Protein AF-A0A9C8JF82-F1 (afdb_monomer_lite)

pLDDT: mean 86.76, std 8.57, range [55.28, 97.81]

Radius of gyration: 25.17 Å; chains: 1; bounding box: 52×32×70 Å

Secondary structure (DSSP, 8-state):
-EEEEEETTEEEEEE---------HHHHTTPPPP-EE--SS-SS-HHHHHHHHHHHHHHT--HHHHHHHHS-HHHHTT---S-----EE---S----S---HHHHHHHHHHHH-TT-EEHHHHHHHH-S-HHHHHTT-

Sequence (138 aa):
MRVKVPFGNRELIGIIVNIQQTHEENKTSKLKTIIEAIDQQPIFEADLLSLTQWLSDYYHHPIGDCFQTVLPKKIRLGGSAELETETYWQLSGDKNEFKLGKKQQQLFTLLKDHPEGISQKVIYQHIGQCRTSLLGLE

Structure (mmCIF, N/CA/C/O backbone):
data_AF-A0A9C8JF82-F1
#
_entry.id   AF-A0A9C8JF82-F1
#
loop_
_atom_site.group_PDB
_atom_site.id
_atom_site.type_symbol
_atom_site.label_atom_id
_atom_site.label_alt_id
_atom_site.label_comp_id
_atom_site.label_asym_id
_atom_site.label_entity_id
_atom_site.label_seq_id
_atom_site.pdbx_PDB_ins_code
_atom_site.Cartn_x
_atom_site.Cartn_y
_atom_site.Cartn_z
_atom_site.occupancy
_atom_site.B_iso_or_equiv
_atom_site.auth_seq_id
_atom_site.auth_comp_id
_atom_site.auth_asym_id
_atom_site.auth_atom_id
_atom_site.pd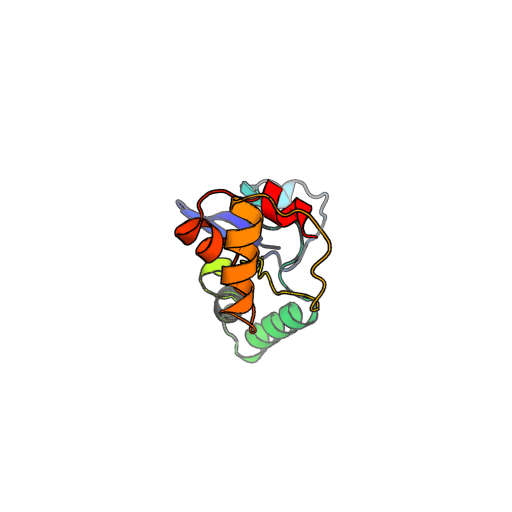bx_PDB_model_num
ATOM 1 N N . MET A 1 1 ? -6.850 5.998 1.765 1.00 89.38 1 MET A N 1
ATOM 2 C CA . MET A 1 1 ? -5.449 6.390 2.053 1.00 89.38 1 MET A CA 1
ATOM 3 C C . MET A 1 1 ? -4.882 5.443 3.098 1.00 89.38 1 MET A C 1
ATOM 5 O O . MET A 1 1 ? -5.571 5.183 4.085 1.00 89.38 1 MET A O 1
ATOM 9 N N . ARG A 1 2 ? -3.684 4.894 2.871 1.00 93.50 2 ARG A N 1
ATOM 10 C CA . ARG A 1 2 ? -2.967 4.060 3.843 1.00 93.50 2 ARG A CA 1
ATOM 11 C C . ARG A 1 2 ? -2.133 4.926 4.783 1.00 93.50 2 ARG A C 1
ATOM 13 O O . ARG A 1 2 ? -1.556 5.931 4.372 1.00 93.50 2 ARG A O 1
ATOM 20 N N . VAL A 1 3 ? -2.046 4.507 6.037 1.00 95.19 3 VAL A N 1
ATOM 21 C CA . VAL A 1 3 ? -1.282 5.194 7.081 1.00 95.19 3 VAL A CA 1
ATOM 22 C C . VAL A 1 3 ? -0.506 4.204 7.929 1.00 95.19 3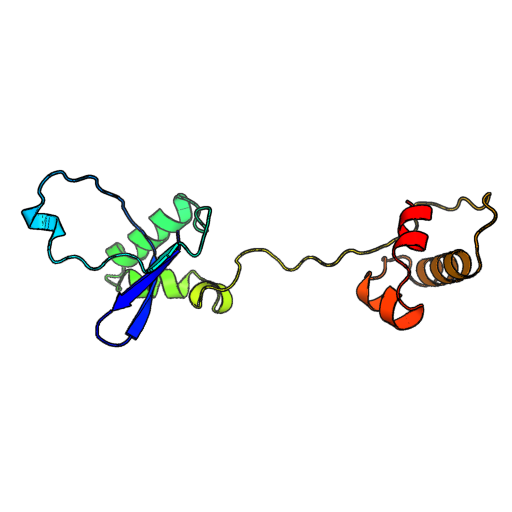 VAL A C 1
ATOM 24 O O . VAL A 1 3 ? -0.967 3.090 8.164 1.00 95.19 3 VAL A O 1
ATOM 27 N N . LYS A 1 4 ? 0.657 4.613 8.425 1.00 96.56 4 LYS A N 1
ATOM 28 C CA . LYS A 1 4 ? 1.411 3.872 9.433 1.00 96.56 4 LYS A CA 1
ATOM 29 C C . LYS A 1 4 ? 0.998 4.352 10.819 1.00 96.56 4 LYS A C 1
ATOM 31 O O . LYS A 1 4 ? 0.995 5.555 11.084 1.00 96.56 4 LYS A O 1
ATOM 36 N N . VAL A 1 5 ? 0.636 3.425 11.699 1.00 96.69 5 VAL A N 1
ATOM 37 C CA . VAL A 1 5 ? 0.127 3.733 13.042 1.00 96.69 5 VAL A CA 1
ATOM 38 C C . VAL A 1 5 ? 0.743 2.825 14.109 1.00 96.69 5 VAL A C 1
ATOM 40 O O . VAL A 1 5 ? 1.043 1.659 13.830 1.00 96.69 5 VAL A O 1
ATOM 43 N N . PRO A 1 6 ? 0.897 3.317 15.349 1.00 97.19 6 PRO A N 1
ATOM 44 C CA . PRO A 1 6 ? 1.338 2.500 16.471 1.00 97.19 6 PRO A CA 1
ATOM 45 C C . PRO A 1 6 ? 0.178 1.640 16.994 1.00 97.19 6 PRO A C 1
ATOM 47 O O . PRO A 1 6 ? -0.869 2.155 17.387 1.00 97.19 6 PRO A O 1
ATOM 50 N N . PHE A 1 7 ? 0.376 0.327 17.082 1.00 95.25 7 PHE A N 1
ATOM 51 C CA . PHE A 1 7 ? -0.631 -0.622 17.557 1.00 95.25 7 PHE A CA 1
ATOM 52 C C . PHE A 1 7 ? -0.027 -1.608 18.565 1.00 95.25 7 PHE A C 1
ATOM 54 O O . PHE A 1 7 ? 0.674 -2.552 18.203 1.00 95.25 7 PHE A O 1
ATOM 61 N N . GLY A 1 8 ? -0.283 -1.391 19.858 1.00 93.50 8 GLY A N 1
ATOM 62 C CA . GLY A 1 8 ? 0.454 -2.086 20.920 1.00 93.50 8 GLY A CA 1
ATOM 63 C C . GLY A 1 8 ? 1.953 -1.770 20.841 1.00 93.50 8 GLY A C 1
ATOM 64 O O . GLY A 1 8 ? 2.314 -0.593 20.811 1.00 93.50 8 GLY A O 1
ATOM 65 N N . ASN A 1 9 ? 2.785 -2.815 20.766 1.00 95.12 9 ASN A N 1
ATOM 66 C CA . ASN A 1 9 ? 4.252 -2.730 20.660 1.00 95.12 9 ASN A CA 1
ATOM 67 C C . ASN A 1 9 ? 4.770 -2.821 19.211 1.00 95.12 9 ASN A C 1
ATOM 69 O O . ASN A 1 9 ? 5.964 -3.013 18.998 1.00 95.12 9 ASN A O 1
ATOM 73 N N . ARG A 1 10 ? 3.884 -2.753 18.212 1.00 96.25 10 ARG A N 1
ATOM 74 C CA . ARG A 1 10 ? 4.234 -2.860 16.790 1.00 96.25 10 ARG A CA 1
ATOM 75 C C . ARG A 1 10 ? 3.694 -1.676 16.001 1.00 96.25 10 ARG A C 1
ATOM 77 O O . ARG A 1 10 ? 2.732 -1.031 16.414 1.00 96.25 10 ARG A O 1
ATOM 84 N N . GLU A 1 11 ? 4.278 -1.444 14.838 1.00 96.00 11 GLU A N 1
ATOM 85 C CA . GLU A 1 11 ? 3.749 -0.532 13.828 1.00 96.00 11 GLU A CA 1
ATOM 86 C C . GLU A 1 11 ? 2.994 -1.336 12.775 1.00 96.00 11 GLU A C 1
ATOM 88 O O . GLU A 1 11 ? 3.441 -2.405 12.355 1.00 96.00 11 GLU A O 1
ATOM 93 N N . LEU A 1 12 ? 1.831 -0.836 12.369 1.00 94.50 12 LEU A N 1
ATOM 94 C CA . LEU A 1 12 ? 0.993 -1.467 11.358 1.00 94.50 12 LEU A CA 1
ATOM 95 C C . LEU A 1 12 ? 0.575 -0.460 10.299 1.00 94.50 12 LEU A C 1
ATOM 97 O O . LEU A 1 12 ? 0.554 0.749 10.528 1.00 94.50 12 LEU A O 1
ATOM 101 N N . ILE A 1 13 ? 0.183 -0.999 9.151 1.00 94.25 13 ILE A N 1
ATOM 102 C CA . ILE A 1 13 ? -0.450 -0.238 8.085 1.00 94.25 13 ILE A CA 1
ATOM 103 C C . ILE A 1 13 ? -1.958 -0.324 8.280 1.00 94.25 13 ILE A C 1
ATOM 105 O O . ILE A 1 13 ? -2.539 -1.408 8.245 1.00 94.25 13 ILE A O 1
ATOM 109 N N . GLY A 1 14 ? -2.573 0.829 8.511 1.00 93.25 14 GLY A N 1
ATOM 110 C CA . GLY A 1 14 ? -4.013 1.017 8.569 1.00 93.25 14 GLY A CA 1
ATOM 111 C C . GLY A 1 14 ? -4.547 1.662 7.295 1.00 93.25 14 GLY A C 1
ATOM 112 O O . GLY A 1 14 ? -3.807 2.274 6.523 1.00 93.25 14 GLY A O 1
ATOM 113 N N . ILE A 1 15 ? -5.855 1.546 7.092 1.00 92.69 15 ILE A N 1
ATOM 114 C CA . ILE A 1 15 ? -6.585 2.213 6.012 1.00 92.69 15 ILE A CA 1
ATOM 115 C C . ILE A 1 15 ? -7.587 3.161 6.655 1.00 92.69 15 ILE A C 1
ATOM 117 O O . ILE A 1 15 ? -8.355 2.765 7.530 1.00 92.69 15 ILE A O 1
ATOM 121 N N . ILE A 1 16 ? -7.571 4.418 6.222 1.00 92.56 16 ILE A N 1
ATOM 122 C CA . ILE A 1 16 ? -8.566 5.400 6.649 1.00 92.56 16 ILE A CA 1
ATOM 123 C C . ILE A 1 16 ? -9.867 5.125 5.896 1.00 92.56 16 ILE A C 1
ATOM 125 O O . ILE A 1 16 ? -9.896 5.217 4.669 1.00 92.56 16 ILE A O 1
ATOM 129 N N . VAL A 1 17 ? -10.923 4.804 6.647 1.00 91.06 17 VAL A N 1
ATOM 130 C CA . VAL A 1 17 ? -12.276 4.539 6.124 1.00 91.06 17 VAL A CA 1
ATOM 131 C C . VAL A 1 17 ? -13.215 5.735 6.262 1.00 91.06 17 VAL A C 1
ATOM 133 O O . VAL A 1 17 ? -14.145 5.873 5.478 1.00 91.06 17 VAL A O 1
ATOM 136 N N . ASN A 1 18 ? -12.983 6.590 7.259 1.00 90.00 18 ASN A N 1
ATOM 137 C CA . ASN A 1 18 ? -13.761 7.794 7.517 1.00 90.00 18 ASN A CA 1
ATOM 138 C C . ASN A 1 18 ? -12.895 8.801 8.290 1.00 90.00 18 ASN A C 1
ATOM 140 O O . ASN A 1 18 ? -12.008 8.403 9.050 1.00 90.00 18 ASN A O 1
ATOM 144 N N . ILE A 1 19 ? -13.152 10.093 8.097 1.00 90.81 19 ILE A N 1
ATOM 145 C CA . ILE A 1 19 ? -12.499 11.193 8.805 1.00 90.81 19 ILE A CA 1
ATOM 146 C C . ILE A 1 19 ? -13.595 12.063 9.405 1.00 90.81 19 ILE A C 1
ATOM 148 O O . ILE A 1 19 ? -14.460 12.564 8.693 1.00 90.81 19 ILE A O 1
ATOM 152 N N . GLN A 1 20 ? -13.533 12.271 10.716 1.00 91.25 20 GLN A N 1
ATOM 153 C CA . GLN A 1 20 ? -14.463 13.134 11.430 1.00 91.25 20 GLN A CA 1
ATOM 154 C C . GLN A 1 20 ? -13.687 14.181 12.221 1.00 91.25 20 GLN A C 1
ATOM 156 O O . GLN A 1 20 ? -12.790 13.850 12.998 1.00 91.25 20 GLN A O 1
ATOM 161 N N . GLN A 1 21 ? -14.053 15.448 12.041 1.00 89.56 21 GLN A N 1
ATOM 162 C CA . GLN A 1 21 ? -13.516 16.542 12.840 1.00 89.56 21 GLN A CA 1
ATOM 163 C C . GLN A 1 21 ? -14.282 16.639 14.165 1.00 89.56 21 GLN A C 1
ATOM 165 O O . GLN A 1 21 ? -15.509 16.550 14.195 1.00 89.56 21 GLN A O 1
ATOM 170 N N . THR A 1 22 ? -13.556 16.807 15.269 1.00 86.56 22 THR A N 1
ATOM 171 C CA . THR A 1 22 ? -14.134 17.009 16.602 1.00 86.56 22 THR A CA 1
ATOM 172 C C . THR A 1 22 ? -13.341 18.063 17.363 1.00 86.56 22 THR A C 1
ATOM 174 O O . THR A 1 22 ? -12.120 18.135 17.235 1.00 86.56 22 THR A O 1
ATOM 177 N N . HIS A 1 23 ? -14.044 18.872 18.154 1.00 82.50 23 HIS A N 1
ATOM 178 C CA . HIS A 1 23 ? -13.458 19.899 19.021 1.00 82.50 23 HIS A CA 1
ATOM 179 C C . HIS A 1 23 ? -13.410 19.471 20.494 1.00 82.50 23 HIS A C 1
ATOM 181 O O . HIS A 1 23 ? -12.938 20.212 21.349 1.00 82.50 23 HIS A O 1
ATOM 187 N N . GLU A 1 24 ? -13.895 18.271 20.809 1.00 84.19 24 GLU A N 1
ATOM 188 C CA . GLU A 1 24 ? -13.895 17.753 22.173 1.00 84.19 24 GLU A CA 1
ATOM 189 C C . GLU A 1 24 ? -12.539 17.113 22.511 1.00 84.19 24 GLU A C 1
ATOM 191 O O . GLU A 1 24 ? -12.320 15.930 22.248 1.00 84.19 24 GLU A O 1
ATOM 196 N N . GLU A 1 25 ? -11.638 17.875 23.137 1.00 74.38 25 GLU A N 1
ATOM 197 C CA . GLU A 1 25 ? -10.288 17.420 23.533 1.00 74.38 25 GLU A CA 1
ATOM 198 C C . GLU A 1 25 ? -10.302 16.150 24.402 1.00 74.38 25 GLU A C 1
ATOM 200 O O . GLU A 1 25 ? -9.437 15.276 24.289 1.00 74.38 25 GLU A O 1
ATOM 205 N N . ASN A 1 26 ? -11.341 15.982 25.225 1.00 79.00 26 ASN A N 1
ATOM 206 C CA . ASN A 1 26 ? -11.514 14.790 26.057 1.00 79.00 26 ASN A CA 1
ATOM 207 C C . ASN A 1 26 ? -11.656 13.501 25.230 1.00 79.00 26 ASN A C 1
ATOM 209 O O . ASN A 1 26 ? -11.268 12.433 25.706 1.00 79.00 26 ASN A O 1
ATOM 213 N N . LYS A 1 27 ? -12.174 13.584 23.995 1.00 78.12 27 LYS A N 1
ATOM 214 C CA . LYS A 1 27 ? -12.327 12.434 23.089 1.00 78.12 27 LYS A CA 1
ATOM 215 C C . LYS A 1 27 ? -11.025 12.077 22.365 1.00 78.12 27 LYS A C 1
ATOM 217 O O . LYS A 1 27 ? -10.866 10.927 21.964 1.00 78.12 27 LYS A O 1
ATOM 222 N N . THR A 1 28 ? -10.094 13.020 22.210 1.00 85.25 28 THR A N 1
ATOM 223 C CA . THR A 1 28 ? -8.858 12.819 21.431 1.00 85.25 28 THR A CA 1
ATOM 224 C C . THR A 1 28 ? -7.614 12.597 22.287 1.00 85.25 28 THR A C 1
ATOM 226 O O . THR A 1 28 ? -6.659 12.002 21.799 1.00 85.25 28 THR A O 1
ATOM 229 N N . SER A 1 29 ? -7.626 12.984 23.566 1.00 86.19 29 SER A N 1
ATOM 230 C CA . SER A 1 29 ? -6.447 12.948 24.454 1.00 86.19 29 SER A CA 1
ATOM 231 C C . SER A 1 29 ? -5.762 11.580 24.602 1.00 86.19 29 SER A C 1
ATOM 233 O O . SER A 1 29 ? -4.557 11.515 24.833 1.00 86.19 29 SER A O 1
ATOM 235 N N . LYS A 1 30 ? -6.506 10.475 24.462 1.00 89.38 30 LYS A N 1
ATOM 236 C CA . LYS A 1 30 ? -5.974 9.099 24.547 1.00 89.38 30 LYS A CA 1
ATOM 237 C C . LYS A 1 30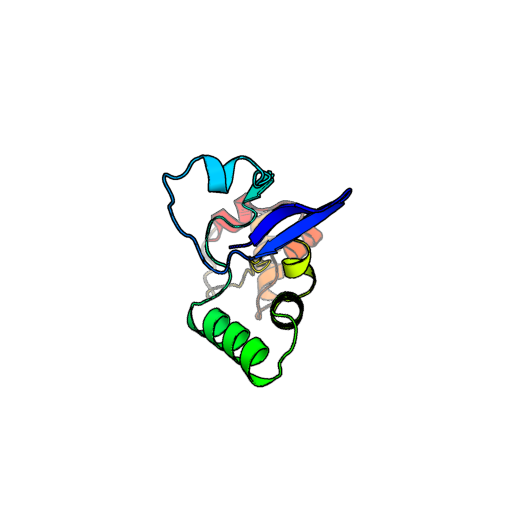 ? -5.588 8.502 23.191 1.00 89.38 30 LYS A C 1
ATOM 239 O O . LYS A 1 30 ? -5.066 7.386 23.150 1.00 89.38 30 LYS A O 1
ATOM 244 N N . LEU A 1 31 ? -5.887 9.188 22.088 1.00 91.38 31 LEU A N 1
ATOM 245 C CA . LEU A 1 31 ? -5.595 8.689 20.751 1.00 91.38 31 LEU A CA 1
ATOM 246 C C . LEU A 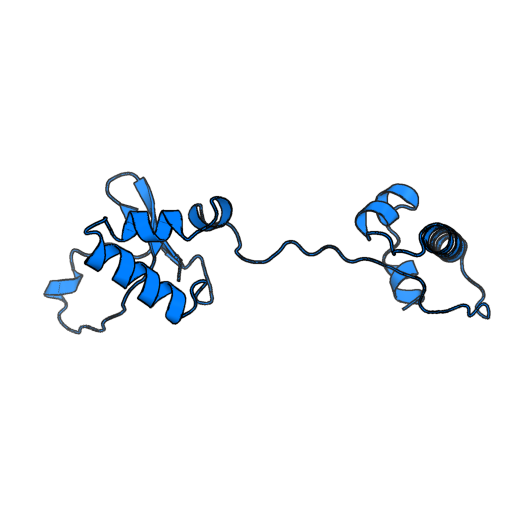1 31 ? -4.107 8.844 20.458 1.00 91.38 31 LEU A C 1
ATOM 248 O O . LEU A 1 31 ? -3.504 9.887 20.702 1.00 91.38 31 LEU A O 1
ATOM 252 N N . LYS A 1 32 ? -3.514 7.789 19.905 1.00 93.50 32 LYS A N 1
ATOM 253 C CA . LYS A 1 32 ? -2.155 7.862 19.375 1.00 93.50 32 LYS A CA 1
ATOM 254 C C . LYS A 1 32 ? -2.169 8.582 18.028 1.00 93.50 32 LYS A C 1
ATOM 256 O O . LYS A 1 32 ? -3.125 8.460 17.264 1.00 93.50 32 LYS A O 1
ATOM 261 N N . THR A 1 33 ? -1.092 9.299 17.734 1.00 94.56 33 THR A N 1
ATOM 262 C CA . THR A 1 33 ? -0.908 9.983 16.453 1.00 94.56 33 THR A CA 1
ATOM 263 C C . THR A 1 33 ? -0.604 8.996 15.325 1.00 94.56 33 THR A C 1
ATOM 265 O O . THR A 1 33 ? -0.058 7.910 15.539 1.00 94.56 33 THR A O 1
ATOM 268 N N . ILE A 1 34 ? -0.962 9.389 14.102 1.00 96.31 34 ILE A N 1
ATOM 269 C CA . ILE A 1 34 ? -0.511 8.716 12.882 1.00 96.31 34 ILE A CA 1
ATOM 270 C C . ILE A 1 34 ? 0.984 9.007 12.709 1.00 96.31 34 ILE A C 1
ATOM 272 O O . ILE A 1 34 ? 1.402 10.154 12.847 1.00 96.31 34 ILE A O 1
ATOM 276 N N . ILE A 1 35 ? 1.779 7.974 12.419 1.00 97.19 35 ILE A N 1
ATOM 277 C CA . ILE A 1 35 ? 3.233 8.093 12.224 1.00 97.19 35 ILE A CA 1
ATOM 278 C C . ILE A 1 35 ? 3.525 8.668 10.839 1.00 97.19 35 ILE A C 1
ATOM 280 O O . ILE A 1 35 ? 4.361 9.553 10.694 1.00 97.19 35 ILE A O 1
ATOM 284 N N . GLU A 1 36 ? 2.838 8.154 9.819 1.00 96.00 36 GLU A N 1
ATOM 285 C CA . GLU A 1 36 ? 3.114 8.481 8.421 1.00 96.00 36 GLU A CA 1
ATOM 286 C C . GLU A 1 36 ? 1.861 8.286 7.561 1.00 96.00 36 GLU A C 1
ATOM 288 O O . GLU A 1 36 ? 1.160 7.278 7.695 1.00 96.00 36 GLU A O 1
ATOM 293 N N . ALA A 1 37 ? 1.597 9.222 6.647 1.00 94.75 37 ALA A N 1
ATOM 294 C CA . ALA A 1 37 ? 0.691 8.998 5.526 1.00 94.75 37 ALA A CA 1
ATOM 295 C C . ALA A 1 37 ? 1.484 8.372 4.373 1.00 94.75 37 ALA A C 1
ATOM 297 O O . ALA A 1 37 ? 2.390 9.003 3.837 1.00 94.75 37 ALA A O 1
ATOM 298 N N . ILE A 1 38 ? 1.167 7.121 4.031 1.00 93.94 38 ILE A N 1
ATOM 299 C CA . ILE A 1 38 ? 1.914 6.347 3.025 1.00 93.94 38 ILE A CA 1
ATOM 300 C C . ILE A 1 38 ? 1.536 6.802 1.616 1.00 93.94 38 ILE A C 1
ATOM 302 O O . ILE A 1 38 ? 2.382 6.857 0.728 1.00 93.94 38 ILE A O 1
ATOM 306 N N . ASP A 1 39 ? 0.259 7.128 1.413 1.00 91.00 39 ASP A N 1
ATOM 307 C CA . ASP A 1 39 ? -0.238 7.601 0.127 1.00 91.00 39 ASP A CA 1
ATOM 308 C C . ASP A 1 39 ? -0.504 9.102 0.161 1.00 91.00 39 ASP A C 1
ATOM 310 O O . ASP A 1 39 ? -1.111 9.603 1.106 1.00 91.00 39 ASP A O 1
ATOM 314 N N . GLN A 1 40 ? -0.136 9.795 -0.918 1.00 87.44 40 GLN A N 1
ATOM 315 C CA . GLN A 1 40 ? -0.531 11.191 -1.152 1.00 87.44 40 GLN A CA 1
ATOM 316 C C . GLN A 1 40 ? -1.964 11.307 -1.688 1.00 87.44 40 GLN A C 1
ATOM 318 O O . GLN A 1 40 ? -2.609 12.343 -1.545 1.00 87.44 40 GLN A O 1
ATOM 323 N N . GLN A 1 41 ? -2.473 10.240 -2.308 1.00 87.12 41 GLN A N 1
ATOM 324 C CA . GLN A 1 41 ? -3.823 10.162 -2.856 1.00 87.12 41 GLN A CA 1
ATOM 325 C C . GLN A 1 41 ? -4.492 8.841 -2.454 1.00 87.12 41 GLN A C 1
ATOM 327 O O . GLN A 1 41 ? -3.808 7.858 -2.165 1.00 87.12 41 GLN A O 1
ATOM 332 N N . PRO A 1 42 ? -5.831 8.770 -2.399 1.00 86.19 42 PRO A N 1
ATOM 333 C CA . PRO A 1 42 ? -6.517 7.513 -2.133 1.00 86.19 42 PRO A CA 1
ATOM 334 C C . PRO A 1 42 ? -6.170 6.443 -3.180 1.00 86.19 42 PRO A C 1
ATOM 336 O O . PRO A 1 42 ? -6.455 6.610 -4.356 1.00 86.19 42 PRO A O 1
ATOM 339 N N . ILE A 1 43 ? -5.610 5.315 -2.733 1.00 86.56 43 ILE A N 1
ATOM 340 C CA . ILE A 1 43 ? -5.401 4.126 -3.584 1.00 86.56 43 ILE A CA 1
ATOM 341 C C . ILE A 1 43 ? -6.689 3.334 -3.857 1.00 86.56 43 ILE A C 1
ATOM 343 O O . ILE A 1 43 ? -6.687 2.408 -4.658 1.00 86.56 43 ILE A O 1
ATOM 347 N N . PHE A 1 44 ? -7.764 3.652 -3.133 1.00 85.56 44 PHE A N 1
ATOM 348 C CA . PHE A 1 44 ? -9.074 3.047 -3.315 1.00 85.56 44 PHE A CA 1
ATOM 349 C C . PHE A 1 44 ? -9.971 4.048 -4.021 1.00 85.56 44 PHE A C 1
ATOM 351 O O . PHE A 1 44 ? -10.150 5.165 -3.530 1.00 85.56 44 PHE A O 1
ATOM 358 N N . GLU A 1 45 ? -10.570 3.611 -5.119 1.00 88.19 45 GLU A N 1
ATOM 359 C CA . GLU A 1 45 ? -11.743 4.272 -5.673 1.00 88.19 45 GLU A CA 1
ATOM 360 C C . GLU A 1 45 ? -12.915 4.164 -4.687 1.00 88.19 45 GLU A C 1
ATOM 362 O O . GLU A 1 45 ? -12.984 3.232 -3.876 1.00 88.19 45 GLU A O 1
ATOM 367 N N . ALA A 1 46 ? -13.837 5.128 -4.747 1.00 89.19 46 ALA A N 1
ATOM 368 C CA . ALA A 1 46 ? -14.973 5.194 -3.829 1.00 89.19 46 ALA A CA 1
ATOM 369 C C . ALA A 1 46 ? -15.824 3.913 -3.882 1.00 89.19 46 ALA A C 1
ATOM 371 O O . ALA A 1 46 ? -16.136 3.345 -2.836 1.00 89.19 46 ALA A O 1
ATOM 372 N N . ASP A 1 47 ? -16.097 3.407 -5.086 1.00 92.75 47 ASP A N 1
ATOM 373 C CA . ASP A 1 47 ? -16.911 2.208 -5.297 1.00 92.75 47 ASP A CA 1
ATOM 374 C C . ASP A 1 47 ? -16.272 0.961 -4.678 1.00 92.75 47 ASP A C 1
ATOM 376 O O . ASP A 1 47 ? -16.953 0.152 -4.047 1.00 92.75 47 ASP A O 1
ATOM 380 N N . LEU A 1 48 ? -14.946 0.824 -4.786 1.00 91.25 48 LEU A N 1
ATOM 381 C CA . LEU A 1 48 ? -14.218 -0.297 -4.194 1.00 91.25 48 LEU A CA 1
ATOM 382 C C . LEU A 1 48 ? -14.233 -0.230 -2.662 1.00 91.25 48 LEU A C 1
ATOM 384 O O . LEU A 1 48 ? -14.343 -1.261 -1.994 1.00 91.25 48 LEU A O 1
ATOM 388 N N . LEU A 1 49 ? -14.149 0.975 -2.094 1.00 91.94 49 LEU A N 1
ATOM 389 C CA . LEU A 1 49 ? -14.252 1.183 -0.652 1.00 91.94 49 LEU A CA 1
ATOM 390 C C . LEU A 1 49 ? -15.656 0.826 -0.142 1.00 91.94 49 LEU A C 1
ATOM 392 O O . LEU A 1 49 ? -15.770 0.084 0.835 1.00 91.94 49 LEU A O 1
ATOM 396 N N . SER A 1 50 ? -16.707 1.267 -0.840 1.00 93.44 50 SER A N 1
ATOM 397 C CA . SER A 1 50 ? -18.098 0.917 -0.529 1.00 93.44 50 SER A CA 1
ATOM 398 C C . SER A 1 50 ? -18.371 -0.579 -0.679 1.00 93.44 50 SER A C 1
ATOM 400 O O . SER A 1 50 ? -18.990 -1.175 0.200 1.00 93.44 50 SER A O 1
ATOM 402 N N . LEU A 1 51 ? -17.855 -1.219 -1.733 1.00 94.00 51 LEU A N 1
ATOM 403 C CA . LEU A 1 51 ? -17.961 -2.666 -1.918 1.00 94.00 51 LEU A CA 1
ATOM 404 C C . LEU A 1 51 ? -17.269 -3.427 -0.782 1.00 94.00 51 LEU A C 1
ATOM 406 O O . LEU A 1 51 ? -17.805 -4.409 -0.278 1.00 94.00 51 LEU A O 1
ATOM 410 N N . THR A 1 52 ? -16.093 -2.967 -0.350 1.00 94.19 52 THR A N 1
ATOM 411 C CA . THR A 1 52 ? -15.347 -3.614 0.739 1.00 94.19 52 THR A CA 1
ATOM 412 C C . THR A 1 52 ? -16.076 -3.490 2.078 1.00 94.19 52 THR A C 1
ATOM 414 O O . THR A 1 52 ? -16.101 -4.447 2.851 1.00 94.19 52 THR A O 1
ATOM 417 N N . GLN A 1 53 ? -16.702 -2.340 2.342 1.00 94.19 53 GLN A N 1
ATOM 418 C CA . GLN A 1 53 ? -17.566 -2.152 3.511 1.00 94.19 53 GLN A CA 1
ATOM 419 C C . GLN A 1 53 ? -18.788 -3.067 3.446 1.00 94.19 53 GLN A C 1
ATOM 421 O O . GLN A 1 53 ? -19.028 -3.821 4.383 1.00 94.19 53 GLN A O 1
ATOM 426 N N . TRP A 1 54 ? -19.475 -3.103 2.302 1.00 95.62 54 TRP A N 1
ATOM 427 C CA . TRP A 1 54 ? -20.609 -3.997 2.093 1.00 95.62 54 TRP A CA 1
ATOM 428 C C . TRP A 1 54 ? -20.237 -5.474 2.289 1.00 95.62 54 TRP A C 1
ATOM 430 O O . TRP A 1 54 ? -20.984 -6.205 2.931 1.00 95.62 54 TRP A O 1
ATOM 440 N N . LEU A 1 55 ? -19.074 -5.919 1.796 1.00 95.56 55 LEU A N 1
ATOM 441 C CA . LEU A 1 55 ? -18.581 -7.285 2.011 1.00 95.56 55 LEU A CA 1
ATOM 442 C C . LEU A 1 55 ? -18.434 -7.605 3.502 1.00 95.56 55 LEU A C 1
ATOM 444 O O . LEU A 1 55 ? -18.846 -8.678 3.941 1.00 95.56 55 LEU A O 1
ATOM 448 N N . SER A 1 56 ? -17.859 -6.678 4.270 1.00 96.75 56 SER A N 1
ATOM 449 C CA . SER A 1 56 ? -17.686 -6.823 5.717 1.00 96.75 56 SER A CA 1
ATOM 450 C C . SER A 1 56 ? -19.029 -6.901 6.437 1.00 96.75 56 SER A C 1
ATOM 452 O O . SER A 1 56 ? -19.228 -7.816 7.235 1.00 96.75 56 SER A O 1
ATOM 454 N N . ASP A 1 57 ? -19.957 -6.002 6.105 1.00 96.88 57 ASP A N 1
ATOM 455 C CA . ASP A 1 57 ? -21.276 -5.923 6.734 1.00 96.88 57 ASP A CA 1
ATOM 456 C C . ASP A 1 57 ? -22.141 -7.143 6.391 1.00 96.88 57 ASP A C 1
ATOM 458 O O . ASP A 1 57 ? -22.763 -7.742 7.265 1.00 96.88 57 ASP A O 1
ATOM 462 N N . TYR A 1 58 ? -22.154 -7.554 5.121 1.00 97.81 58 TYR A N 1
ATOM 463 C CA . TYR A 1 58 ? -22.986 -8.656 4.643 1.00 97.81 58 TYR A CA 1
ATOM 464 C C . TYR A 1 58 ? -22.476 -10.016 5.133 1.00 97.81 58 TYR A C 1
ATOM 466 O O . TYR A 1 58 ? -23.239 -10.826 5.665 1.00 97.81 58 TYR A O 1
ATOM 474 N N . TYR A 1 59 ? -21.173 -10.275 4.993 1.00 96.81 59 TYR A N 1
ATOM 475 C CA . TYR A 1 59 ? -20.572 -11.552 5.391 1.00 96.81 59 TYR A CA 1
ATOM 476 C C . TYR A 1 59 ? -20.102 -11.580 6.848 1.00 96.81 59 TYR A C 1
ATOM 478 O O . TYR A 1 59 ? -19.546 -12.587 7.282 1.00 96.81 59 TYR A O 1
ATOM 486 N N . HIS A 1 60 ? -20.328 -10.504 7.610 1.00 95.75 60 HIS A N 1
ATOM 487 C CA . HIS A 1 60 ? -19.910 -10.367 9.010 1.00 95.75 60 HIS A CA 1
ATOM 488 C C . HIS A 1 60 ? -18.411 -10.649 9.223 1.00 95.75 60 HIS A C 1
ATOM 490 O O . HIS A 1 60 ? -17.988 -11.132 10.275 1.00 95.75 60 HIS A O 1
ATOM 496 N N . HIS A 1 61 ? -17.595 -10.364 8.209 1.00 96.38 61 HIS A N 1
ATOM 497 C CA . HIS A 1 61 ? -16.154 -10.571 8.260 1.00 96.38 61 HIS A CA 1
ATOM 498 C C . HIS A 1 61 ? -15.472 -9.286 8.744 1.00 96.38 61 HIS A C 1
ATOM 500 O O . HIS A 1 61 ? -15.906 -8.203 8.349 1.00 96.38 61 HIS A O 1
ATOM 506 N N . PRO A 1 62 ? -14.390 -9.341 9.543 1.00 95.25 62 PRO A N 1
ATOM 507 C CA . PRO A 1 62 ? -13.651 -8.145 9.932 1.00 95.25 62 PRO A CA 1
ATOM 508 C C . PRO A 1 62 ? -13.255 -7.270 8.735 1.00 95.25 62 PRO A C 1
ATOM 510 O O . PRO A 1 62 ? -12.620 -7.741 7.785 1.00 95.25 62 PRO A O 1
ATOM 513 N N . ILE A 1 63 ? -13.585 -5.977 8.806 1.00 94.12 63 ILE A N 1
ATOM 514 C CA . ILE A 1 63 ? -13.337 -5.014 7.721 1.00 94.12 63 ILE A CA 1
ATOM 515 C C . ILE A 1 63 ? -11.853 -4.930 7.342 1.00 94.12 63 ILE A C 1
ATOM 517 O O . ILE A 1 63 ? -11.506 -4.819 6.167 1.00 94.12 63 ILE A O 1
ATOM 521 N N . GLY A 1 64 ? -10.961 -5.046 8.332 1.00 92.56 64 GLY A N 1
ATOM 522 C CA . GLY A 1 64 ? -9.517 -5.048 8.111 1.00 92.56 64 GLY A CA 1
ATOM 523 C C . GLY A 1 64 ? -9.071 -6.184 7.190 1.00 92.56 64 GLY A C 1
ATOM 524 O O . GLY A 1 64 ? -8.282 -5.952 6.279 1.00 92.56 64 GLY A O 1
ATOM 525 N N . ASP A 1 65 ? -9.619 -7.385 7.370 1.00 92.94 65 ASP A N 1
ATOM 526 C CA . ASP A 1 65 ? -9.280 -8.551 6.550 1.00 92.94 65 ASP A CA 1
ATOM 527 C C . ASP A 1 65 ? -9.897 -8.464 5.149 1.00 92.94 65 ASP A C 1
ATOM 529 O O . ASP A 1 65 ? -9.274 -8.878 4.167 1.00 92.94 65 ASP A O 1
ATOM 533 N N . CYS A 1 66 ? -11.080 -7.850 5.028 1.00 94.69 66 CYS A N 1
ATOM 534 C CA . CYS A 1 66 ? -11.687 -7.552 3.730 1.00 94.69 66 CYS A CA 1
ATOM 535 C C . CYS A 1 66 ? -10.751 -6.658 2.900 1.00 94.69 66 CYS A C 1
ATOM 537 O O . CYS A 1 66 ? -10.392 -7.005 1.775 1.00 94.69 66 CYS A O 1
ATOM 539 N N . PHE A 1 67 ? -10.237 -5.571 3.485 1.00 91.81 67 PHE A N 1
ATOM 540 C CA . PHE A 1 67 ? -9.252 -4.722 2.812 1.00 91.81 67 PHE A CA 1
ATOM 541 C C . PHE A 1 67 ? -7.941 -5.449 2.486 1.00 91.81 67 PHE A C 1
ATOM 543 O O . PHE A 1 67 ? -7.353 -5.222 1.427 1.00 91.81 67 PHE A O 1
ATOM 550 N N . GLN A 1 68 ? -7.469 -6.336 3.367 1.00 88.69 68 GLN A N 1
ATOM 551 C CA . GLN A 1 68 ? -6.271 -7.134 3.092 1.00 88.69 68 GLN A CA 1
ATOM 552 C C . GLN A 1 68 ? -6.452 -8.114 1.930 1.00 88.69 68 GLN A C 1
ATOM 554 O O . GLN A 1 68 ? -5.447 -8.500 1.328 1.00 88.69 68 GLN A O 1
ATOM 559 N N . THR A 1 69 ? -7.691 -8.516 1.647 1.00 89.44 69 THR A N 1
ATOM 560 C CA . THR A 1 69 ? -8.054 -9.417 0.546 1.00 89.44 69 THR A CA 1
ATOM 561 C C . THR A 1 69 ? -8.127 -8.668 -0.781 1.00 89.44 69 THR A C 1
ATOM 563 O O . THR A 1 69 ? -7.671 -9.177 -1.800 1.00 89.44 69 THR A O 1
ATOM 566 N N . VAL A 1 70 ? -8.642 -7.437 -0.760 1.00 90.62 70 VAL A N 1
ATOM 567 C CA . VAL A 1 70 ? -8.756 -6.580 -1.950 1.00 90.62 70 VAL A CA 1
ATOM 568 C C . VAL A 1 70 ? -7.388 -6.069 -2.428 1.00 90.62 70 VAL A C 1
ATOM 570 O O . VAL A 1 70 ? -7.187 -5.861 -3.622 1.00 90.62 70 VAL A O 1
ATOM 573 N N . LEU A 1 71 ? -6.423 -5.879 -1.520 1.00 89.44 71 LEU A N 1
ATOM 574 C CA . LEU A 1 71 ? -5.114 -5.319 -1.863 1.00 89.44 71 LEU A CA 1
ATOM 575 C C . LEU A 1 71 ? -4.052 -6.381 -2.209 1.00 89.44 71 LEU A C 1
ATOM 577 O O . LEU A 1 71 ? -3.801 -7.292 -1.413 1.00 89.44 71 LEU A O 1
ATOM 581 N N . PRO A 1 72 ? -3.290 -6.194 -3.306 1.00 90.69 72 PRO A N 1
ATOM 582 C CA . PRO A 1 72 ? -2.077 -6.960 -3.567 1.00 90.69 72 PRO A CA 1
ATOM 583 C C . PRO A 1 72 ? -1.077 -6.875 -2.409 1.00 90.69 72 PRO A C 1
ATOM 585 O O . PRO A 1 72 ? -0.907 -5.827 -1.781 1.00 90.69 72 PRO A O 1
ATOM 588 N N . LYS A 1 73 ? -0.328 -7.959 -2.168 1.00 91.25 73 LYS A N 1
ATOM 589 C CA . LYS A 1 73 ? 0.603 -8.070 -1.028 1.00 91.25 73 LYS A CA 1
ATOM 590 C C . LYS A 1 73 ? 1.603 -6.907 -0.936 1.00 91.25 73 LYS A C 1
ATOM 592 O O . LYS A 1 73 ? 1.833 -6.415 0.165 1.00 91.25 73 LYS A O 1
ATOM 597 N N . LYS A 1 74 ? 2.174 -6.453 -2.062 1.00 91.25 74 LYS A N 1
ATOM 598 C CA . LYS A 1 74 ? 3.123 -5.317 -2.106 1.00 91.25 74 LYS A CA 1
ATOM 599 C C . LYS A 1 74 ? 2.487 -4.042 -1.539 1.00 91.25 74 LYS A C 1
ATOM 601 O O . LYS A 1 74 ? 3.082 -3.383 -0.692 1.00 91.25 74 LYS A O 1
ATOM 606 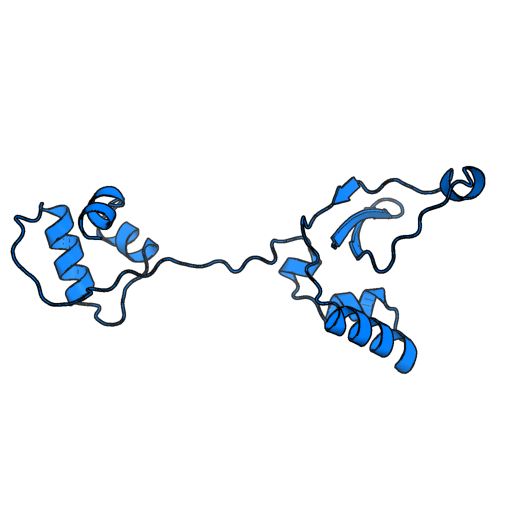N N . ILE A 1 75 ? 1.251 -3.752 -1.943 1.00 91.19 75 ILE A N 1
ATOM 607 C CA . ILE A 1 75 ? 0.485 -2.580 -1.506 1.00 91.19 75 ILE A CA 1
ATOM 608 C C . ILE A 1 75 ? 0.035 -2.757 -0.047 1.00 91.19 75 ILE A C 1
ATOM 610 O O . ILE A 1 75 ? 0.163 -1.847 0.768 1.00 91.19 75 ILE A O 1
ATOM 614 N N . ARG A 1 76 ? -0.394 -3.952 0.361 1.00 89.88 76 ARG A N 1
ATOM 615 C CA . ARG A 1 76 ? -0.733 -4.226 1.768 1.00 89.88 76 ARG A CA 1
ATOM 616 C C . ARG A 1 76 ? 0.432 -3.959 2.732 1.00 89.88 76 ARG A C 1
ATOM 618 O O . ARG A 1 76 ? 0.202 -3.551 3.864 1.00 89.88 76 ARG A O 1
ATOM 625 N N . LEU A 1 77 ? 1.670 -4.167 2.281 1.00 90.31 77 LEU A N 1
ATOM 626 C CA . LEU A 1 77 ? 2.894 -3.919 3.052 1.00 90.31 77 LEU A CA 1
ATOM 627 C C . LEU A 1 77 ? 3.437 -2.484 2.919 1.00 90.31 77 LEU A C 1
ATOM 629 O O . LEU A 1 77 ? 4.537 -2.211 3.388 1.00 90.31 77 LEU A O 1
ATOM 633 N N . GLY A 1 78 ? 2.680 -1.565 2.312 1.00 89.19 78 GLY A N 1
ATOM 634 C CA . GLY A 1 78 ? 3.059 -0.149 2.212 1.00 89.19 78 GLY A CA 1
ATOM 635 C C . GLY A 1 78 ? 3.932 0.182 1.008 1.00 89.19 78 GLY A C 1
ATOM 636 O O . GLY A 1 78 ? 4.421 1.299 0.903 1.00 89.19 78 GLY A O 1
ATOM 637 N N . GLY A 1 79 ? 4.116 -0.762 0.082 1.00 89.88 79 GLY A N 1
ATOM 638 C CA . GLY A 1 79 ? 4.803 -0.500 -1.178 1.00 89.88 79 GLY A CA 1
ATOM 639 C C . GLY A 1 79 ? 4.017 0.446 -2.089 1.00 89.88 79 GLY A C 1
ATOM 640 O O . GLY A 1 79 ? 2.807 0.639 -1.909 1.00 89.88 79 GLY A O 1
ATOM 641 N N . SER A 1 80 ? 4.706 1.007 -3.085 1.00 86.38 80 SER A N 1
ATOM 642 C CA . SER A 1 80 ? 4.083 1.872 -4.091 1.00 86.38 80 SER A CA 1
ATOM 643 C C . SER A 1 80 ? 2.969 1.136 -4.843 1.00 86.38 80 SER A C 1
ATOM 645 O O . SER A 1 80 ? 3.108 -0.048 -5.171 1.00 86.38 80 SER A O 1
ATOM 647 N N . ALA A 1 81 ? 1.867 1.851 -5.072 1.00 83.25 81 ALA A N 1
ATOM 648 C CA . ALA A 1 81 ? 0.777 1.428 -5.947 1.00 83.25 81 ALA A CA 1
ATOM 649 C C . ALA A 1 81 ? 1.043 1.796 -7.419 1.00 83.25 81 ALA A C 1
ATOM 651 O O . ALA A 1 81 ? 0.298 1.368 -8.295 1.00 83.25 81 ALA A O 1
ATOM 652 N N . GLU A 1 82 ? 2.100 2.565 -7.694 1.00 83.00 82 GLU A N 1
ATOM 653 C CA . GLU A 1 82 ? 2.505 2.900 -9.054 1.00 83.00 82 GLU A CA 1
ATOM 654 C C . GLU A 1 82 ? 3.033 1.656 -9.766 1.00 83.00 82 GLU A C 1
ATOM 656 O O . GLU A 1 82 ? 3.821 0.872 -9.220 1.00 83.00 82 GLU A O 1
ATOM 661 N N . LEU A 1 83 ? 2.578 1.479 -11.003 1.00 81.00 83 LEU A N 1
ATOM 662 C CA . LEU A 1 83 ? 3.083 0.434 -11.872 1.00 81.00 83 LEU A CA 1
ATOM 663 C C . LEU A 1 83 ? 4.524 0.761 -12.252 1.00 81.00 83 LEU A C 1
ATOM 665 O O . LEU A 1 83 ? 4.837 1.870 -12.682 1.00 81.00 83 LEU A O 1
ATOM 669 N N . GLU A 1 84 ? 5.400 -0.228 -12.117 1.00 80.19 84 G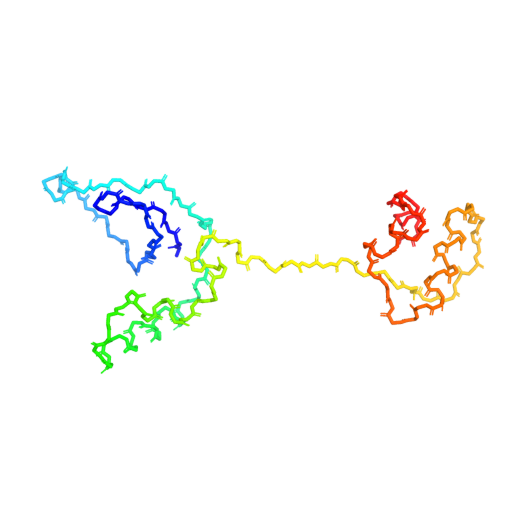LU A N 1
ATOM 670 C CA . GLU A 1 84 ? 6.749 -0.137 -12.658 1.00 80.19 84 GLU A CA 1
ATOM 671 C C . GLU A 1 84 ? 6.641 -0.209 -14.183 1.00 80.19 84 GLU A C 1
ATOM 673 O O . GLU A 1 84 ? 6.443 -1.277 -14.759 1.00 80.19 84 GLU A O 1
ATOM 678 N N . THR A 1 85 ? 6.706 0.948 -14.835 1.00 83.44 85 THR A N 1
ATOM 679 C CA . THR A 1 85 ? 6.730 1.038 -16.294 1.00 83.44 85 THR A CA 1
ATOM 680 C C . THR A 1 85 ? 8.161 0.954 -16.796 1.00 83.44 85 THR A C 1
ATOM 682 O O . THR A 1 85 ? 9.070 1.550 -16.214 1.00 83.44 85 THR A O 1
ATOM 685 N N . GLU A 1 86 ? 8.361 0.280 -17.921 1.00 84.94 86 GLU A N 1
ATOM 686 C CA . GLU A 1 86 ? 9.634 0.274 -18.630 1.00 84.94 86 GLU A CA 1
ATOM 687 C C . GLU A 1 86 ? 9.465 0.976 -19.977 1.00 84.94 86 GLU A C 1
ATOM 689 O O . GLU A 1 86 ? 8.498 0.734 -20.697 1.00 84.94 86 GLU A O 1
ATOM 694 N N . THR A 1 87 ? 10.398 1.864 -20.317 1.00 87.50 87 THR A N 1
ATOM 695 C CA . THR A 1 87 ? 10.396 2.542 -21.614 1.00 87.50 87 THR A CA 1
ATOM 696 C C . THR A 1 87 ? 10.827 1.564 -22.701 1.00 87.50 87 THR A C 1
ATOM 698 O O . THR A 1 87 ? 11.919 0.993 -22.623 1.00 87.50 87 THR A O 1
ATOM 701 N N . TYR A 1 88 ? 9.992 1.405 -23.726 1.00 90.25 88 TYR A N 1
ATOM 702 C CA . TYR A 1 88 ? 10.312 0.655 -24.937 1.00 90.25 88 TYR A CA 1
ATOM 703 C C . TYR A 1 88 ? 10.607 1.615 -26.082 1.00 90.25 88 TYR A C 1
ATOM 705 O O . TYR A 1 88 ? 9.939 2.634 -26.241 1.00 90.25 88 TYR A O 1
ATOM 713 N N . TRP A 1 89 ? 11.621 1.273 -26.868 1.00 87.31 89 TRP A N 1
ATOM 714 C CA . TRP A 1 89 ? 12.038 2.020 -28.045 1.00 87.31 89 TRP A CA 1
ATOM 715 C C . TRP A 1 89 ? 11.745 1.186 -29.285 1.00 87.31 89 TRP A C 1
ATOM 717 O O . TRP A 1 89 ? 12.078 0.002 -29.329 1.00 87.31 89 TRP A O 1
ATOM 727 N N . GLN A 1 90 ? 11.143 1.811 -30.291 1.00 88.44 90 GLN A N 1
ATOM 728 C CA . GLN A 1 90 ? 10.829 1.208 -31.583 1.00 88.44 90 GLN A CA 1
ATOM 729 C C . GLN A 1 90 ? 11.159 2.217 -32.685 1.00 88.44 90 GLN A C 1
ATOM 731 O O . GLN A 1 90 ? 11.040 3.426 -32.483 1.00 88.44 90 GLN A O 1
ATOM 736 N N . LEU A 1 91 ? 11.576 1.731 -33.855 1.00 86.00 91 LEU A N 1
ATOM 737 C CA . LEU A 1 91 ? 11.770 2.595 -35.017 1.00 86.00 91 LEU A CA 1
ATOM 738 C C . LEU A 1 91 ? 10.418 3.050 -35.567 1.00 86.00 91 LEU A C 1
ATOM 740 O O . LEU A 1 91 ? 9.617 2.239 -36.027 1.00 86.00 91 LEU A O 1
ATOM 744 N N . SER A 1 92 ? 10.193 4.362 -35.558 1.00 78.31 92 SER A N 1
ATOM 745 C CA . SER A 1 92 ? 9.043 4.983 -36.210 1.00 78.31 92 SER A CA 1
ATOM 746 C C . SER A 1 92 ? 9.425 5.383 -37.640 1.00 78.31 92 SER A C 1
ATOM 748 O O . SER A 1 92 ? 9.880 6.494 -37.903 1.00 78.31 92 SER A O 1
ATOM 750 N N . GLY A 1 93 ? 9.281 4.436 -38.570 1.00 71.81 93 GLY A N 1
ATOM 751 C CA . GLY A 1 93 ? 9.496 4.641 -40.006 1.00 71.81 93 GLY A CA 1
ATOM 752 C C . GLY A 1 93 ? 10.935 4.453 -40.508 1.00 71.81 93 GLY A C 1
ATOM 753 O O . GLY A 1 93 ? 11.905 4.451 -39.755 1.00 71.81 93 GLY A O 1
ATOM 754 N N . ASP A 1 94 ? 11.058 4.300 -41.828 1.00 66.12 94 ASP A N 1
ATOM 755 C CA . ASP A 1 94 ? 12.330 4.170 -42.549 1.00 66.12 94 ASP A CA 1
ATOM 756 C C . ASP A 1 94 ? 12.756 5.555 -43.064 1.00 66.12 94 ASP A C 1
ATOM 758 O O . ASP A 1 94 ? 12.385 5.961 -44.167 1.00 66.12 94 ASP A O 1
ATOM 762 N N . LYS A 1 95 ? 13.511 6.331 -42.276 1.00 59.19 95 LYS A N 1
ATOM 763 C CA . LYS A 1 95 ? 14.167 7.546 -42.797 1.00 59.19 95 LYS A CA 1
ATOM 764 C C . LYS A 1 95 ? 15.642 7.623 -42.418 1.00 59.19 95 LYS A C 1
ATOM 766 O O . LYS A 1 95 ? 16.040 8.165 -41.392 1.00 59.19 95 LYS A O 1
ATOM 771 N N . ASN A 1 96 ? 16.444 7.099 -43.341 1.00 60.19 96 ASN A N 1
ATOM 772 C CA . ASN A 1 96 ? 17.874 7.330 -43.477 1.00 60.19 96 ASN A CA 1
ATOM 773 C C . ASN A 1 96 ? 18.118 8.659 -44.203 1.00 60.19 96 ASN A C 1
ATOM 775 O O . ASN A 1 96 ? 18.036 8.691 -45.424 1.00 60.19 96 ASN A O 1
ATOM 779 N N . GLU A 1 97 ? 18.467 9.726 -43.485 1.00 55.28 97 GLU A N 1
ATOM 780 C CA . GLU A 1 97 ? 19.106 10.906 -44.104 1.00 55.28 97 GLU A CA 1
ATOM 781 C C . GLU A 1 97 ? 20.033 11.689 -43.152 1.00 55.28 97 GLU A C 1
ATOM 783 O O . GLU A 1 97 ? 20.571 12.735 -43.508 1.00 55.28 97 GLU A O 1
ATOM 788 N N . PHE A 1 98 ? 20.301 11.164 -41.949 1.00 61.50 98 PHE A N 1
ATOM 789 C CA . PHE A 1 98 ? 21.201 11.796 -40.983 1.00 61.50 98 PHE A CA 1
ATOM 790 C C . PHE A 1 98 ? 22.541 11.057 -40.893 1.00 61.50 98 PHE A C 1
ATOM 792 O O . PHE A 1 98 ? 22.602 9.826 -40.878 1.00 61.50 98 PHE A O 1
ATOM 799 N N . LYS A 1 99 ? 23.646 11.810 -40.789 1.00 68.62 99 LYS A N 1
ATOM 800 C CA . LYS A 1 99 ? 24.956 11.258 -40.407 1.00 68.62 99 LYS A CA 1
ATOM 801 C C . LYS A 1 99 ? 24.903 10.823 -38.941 1.00 68.62 99 LYS A C 1
ATOM 803 O O . LYS A 1 99 ? 25.186 11.607 -38.041 1.00 68.62 99 LYS A O 1
ATOM 808 N N . LEU A 1 100 ? 24.534 9.567 -38.723 1.00 73.31 100 LEU A N 1
ATOM 809 C CA . LEU A 1 100 ? 24.467 8.940 -37.406 1.00 73.31 100 LEU A CA 1
ATOM 810 C C . LEU A 1 100 ? 25.880 8.720 -36.846 1.00 73.31 100 LEU A C 1
ATOM 812 O O . LEU A 1 100 ? 26.761 8.197 -37.533 1.00 73.31 100 LEU A O 1
ATOM 816 N N . GLY A 1 101 ? 26.102 9.081 -35.581 1.00 79.81 101 GLY A N 1
ATOM 817 C CA . GLY A 1 101 ? 27.323 8.704 -34.866 1.00 79.81 101 GLY A CA 1
ATOM 818 C C . GLY A 1 101 ? 27.407 7.185 -34.646 1.00 79.81 101 GLY A C 1
ATOM 819 O O . GLY A 1 101 ? 26.396 6.488 -34.690 1.00 79.81 101 GLY A O 1
ATOM 820 N N . LYS A 1 102 ? 28.598 6.652 -34.333 1.00 82.50 102 LYS A N 1
ATOM 821 C CA . LYS A 1 102 ? 28.825 5.194 -34.173 1.00 82.50 102 LYS A CA 1
ATOM 822 C C . LYS A 1 102 ? 27.822 4.509 -33.227 1.00 82.50 102 LYS A C 1
ATOM 824 O O . LYS A 1 102 ? 27.304 3.447 -33.548 1.00 82.50 102 LYS A O 1
ATOM 829 N N . LYS A 1 103 ? 27.507 5.139 -32.088 1.00 80.25 103 LYS A N 1
ATOM 830 C CA . LYS A 1 103 ? 26.518 4.621 -31.122 1.00 80.25 103 LYS A CA 1
ATOM 831 C C . LYS A 1 103 ? 25.079 4.678 -31.640 1.00 80.25 103 LYS A C 1
ATOM 833 O O . LYS A 1 103 ? 24.297 3.783 -31.351 1.00 80.25 103 LYS A O 1
ATOM 838 N N . GLN A 1 104 ? 24.730 5.708 -32.412 1.00 81.31 104 GLN A N 1
ATOM 839 C CA . GLN A 1 104 ? 23.398 5.829 -33.009 1.00 81.31 104 GLN A CA 1
ATOM 840 C C . GLN A 1 104 ? 23.193 4.795 -34.121 1.00 81.31 104 GLN A C 1
ATOM 842 O O . GLN A 1 104 ? 22.111 4.236 -34.229 1.00 81.31 104 GLN A O 1
ATOM 847 N N . GLN A 1 105 ? 24.240 4.471 -34.887 1.00 83.06 105 GLN A N 1
ATOM 848 C CA . GLN A 1 105 ? 24.200 3.377 -35.864 1.00 83.06 105 GLN A CA 1
ATOM 849 C C . GLN A 1 105 ? 23.974 2.022 -35.185 1.00 83.06 105 GLN A C 1
ATOM 851 O O . GLN A 1 105 ? 23.132 1.256 -35.631 1.00 83.06 105 GLN A O 1
ATOM 856 N N . GLN A 1 106 ? 24.677 1.747 -34.080 1.00 84.19 106 GLN A N 1
ATOM 857 C CA . GLN A 1 106 ? 24.471 0.521 -33.300 1.00 84.19 106 GLN A CA 1
ATOM 858 C C . GLN A 1 106 ? 23.044 0.420 -32.747 1.00 84.19 106 GLN A C 1
ATOM 860 O O . GLN A 1 106 ? 22.444 -0.648 -32.814 1.00 84.19 106 GLN A O 1
ATOM 865 N N . LEU A 1 107 ? 22.491 1.530 -32.243 1.00 86.44 107 LEU A N 1
ATOM 866 C CA . LEU A 1 107 ? 21.098 1.602 -31.792 1.00 86.44 107 LEU A CA 1
ATOM 867 C C . LEU A 1 107 ? 20.118 1.343 -32.936 1.00 86.44 107 LEU A C 1
ATOM 869 O O . LEU A 1 107 ? 19.189 0.564 -32.770 1.00 86.44 107 LEU A O 1
ATOM 873 N N . PHE A 1 108 ? 20.343 1.960 -34.095 1.00 84.88 108 PHE A N 1
ATOM 874 C CA . PHE A 1 108 ? 19.492 1.786 -35.265 1.00 84.88 108 PHE A CA 1
ATOM 875 C C . PHE A 1 108 ? 19.492 0.335 -35.759 1.00 84.88 108 PHE A C 1
ATOM 877 O O . PHE A 1 108 ? 18.425 -0.221 -35.999 1.00 84.88 108 PHE A O 1
ATOM 884 N N . THR A 1 109 ? 20.663 -0.308 -35.850 1.00 85.25 109 THR A N 1
ATOM 885 C CA . THR A 1 109 ? 20.758 -1.734 -36.200 1.00 85.25 109 THR A CA 1
ATOM 886 C C . THR A 1 109 ? 20.015 -2.600 -35.185 1.00 85.25 109 THR A C 1
ATOM 888 O O . THR A 1 109 ? 19.189 -3.414 -35.577 1.00 85.25 109 THR A O 1
ATOM 891 N N . LEU A 1 110 ? 20.237 -2.372 -33.885 1.00 86.75 110 LEU A N 1
ATOM 892 C CA . LEU A 1 110 ? 19.581 -3.141 -32.827 1.00 86.75 110 LEU A CA 1
ATOM 893 C C . LEU A 1 110 ? 18.052 -2.992 -32.870 1.00 86.75 110 LEU A C 1
ATOM 895 O O . LEU A 1 110 ? 17.332 -3.971 -32.720 1.00 86.75 110 LEU A O 1
ATOM 899 N N . LEU A 1 111 ? 17.544 -1.780 -33.094 1.00 86.81 111 LEU A N 1
ATOM 900 C CA . LEU A 1 111 ? 16.104 -1.544 -33.202 1.00 86.81 111 LEU A CA 1
ATOM 901 C C . LEU A 1 111 ? 15.510 -2.111 -34.499 1.00 86.81 111 LEU A C 1
ATOM 903 O O . LEU A 1 111 ? 14.346 -2.498 -34.514 1.00 86.81 111 LEU A O 1
ATOM 907 N N . LYS A 1 112 ? 16.296 -2.192 -35.577 1.00 86.19 112 LYS A N 1
ATOM 908 C CA . LYS A 1 112 ? 15.879 -2.822 -36.835 1.00 86.19 112 LYS A CA 1
ATOM 909 C C . LYS A 1 112 ? 15.740 -4.339 -36.697 1.00 86.19 112 LYS A C 1
ATOM 911 O O . LYS A 1 112 ? 14.820 -4.914 -37.274 1.00 86.19 112 LYS A O 1
ATOM 916 N N . ASP A 1 113 ? 16.609 -4.960 -35.904 1.00 86.62 113 ASP A N 1
ATOM 917 C CA . ASP A 1 113 ? 16.548 -6.392 -35.593 1.00 86.62 113 ASP A CA 1
ATOM 918 C C . ASP A 1 113 ? 15.381 -6.738 -34.639 1.00 86.62 113 ASP A C 1
ATOM 920 O O . ASP A 1 113 ? 14.966 -7.895 -34.558 1.00 86.62 113 ASP A O 1
ATOM 924 N N . HIS A 1 114 ? 14.805 -5.737 -33.956 1.00 86.88 114 HIS A N 1
ATOM 925 C CA . HIS A 1 114 ? 13.694 -5.885 -33.008 1.00 86.88 114 HIS A CA 1
ATOM 926 C C . HIS A 1 114 ? 12.486 -4.992 -33.367 1.00 86.88 114 HIS A C 1
ATOM 928 O O . HIS A 1 114 ? 12.236 -3.985 -32.698 1.00 86.88 114 HIS A O 1
ATOM 934 N N . PRO A 1 115 ? 11.682 -5.367 -34.385 1.00 81.44 115 PRO A N 1
ATOM 935 C CA . PRO A 1 115 ? 10.568 -4.550 -34.874 1.00 81.44 115 PRO A CA 1
ATOM 936 C C . PRO A 1 115 ? 9.411 -4.403 -33.877 1.00 81.44 115 PRO A C 1
ATOM 938 O O . PRO A 1 115 ? 8.671 -3.435 -33.973 1.00 81.44 115 PRO A O 1
ATOM 941 N N . GLU A 1 116 ? 9.270 -5.310 -32.907 1.00 83.81 116 GLU A N 1
ATOM 942 C CA . GLU A 1 116 ? 8.281 -5.244 -31.810 1.00 83.81 116 GLU A CA 1
ATOM 943 C C . GLU A 1 116 ? 8.639 -4.172 -30.753 1.00 83.81 116 GLU A C 1
ATOM 945 O O . GLU A 1 116 ? 7.864 -3.894 -29.840 1.00 83.81 116 GLU A O 1
ATOM 950 N N . GLY A 1 117 ? 9.825 -3.565 -30.870 1.00 86.62 117 GLY A N 1
ATOM 951 C CA . GLY A 1 117 ? 10.398 -2.669 -29.876 1.00 86.62 117 GLY A CA 1
ATOM 952 C C . GLY A 1 117 ? 11.236 -3.407 -28.832 1.00 86.62 117 GLY A C 1
ATOM 953 O O . GLY A 1 117 ? 11.093 -4.606 -28.591 1.00 86.62 117 GLY A O 1
ATOM 954 N N . ILE A 1 118 ? 12.153 -2.677 -28.206 1.00 90.56 118 ILE A N 1
ATOM 955 C CA . ILE A 1 118 ? 13.086 -3.215 -27.215 1.00 90.56 118 ILE A CA 1
ATOM 956 C C . ILE A 1 118 ? 13.128 -2.315 -25.982 1.00 90.56 118 ILE A C 1
ATOM 958 O O . ILE A 1 118 ? 13.051 -1.086 -26.074 1.00 90.56 118 ILE A O 1
ATOM 962 N N . SER A 1 119 ? 13.267 -2.925 -24.810 1.00 90.00 119 SER A N 1
ATOM 963 C CA . SER A 1 119 ? 13.298 -2.183 -23.558 1.00 90.00 119 SER A CA 1
ATOM 964 C C . SER A 1 119 ? 14.591 -1.371 -23.408 1.00 90.00 119 SER A C 1
ATOM 966 O O . SER A 1 119 ? 15.688 -1.800 -23.789 1.00 90.00 119 SER A O 1
ATOM 968 N N . GLN A 1 120 ? 14.490 -0.193 -22.793 1.00 88.06 120 GLN A N 1
ATOM 969 C CA . GLN A 1 120 ? 15.639 0.677 -22.545 1.00 88.06 120 GLN A CA 1
ATOM 970 C C . GLN A 1 120 ? 16.719 -0.007 -21.691 1.00 88.06 120 GLN A C 1
ATOM 972 O O . GLN A 1 120 ? 17.914 0.244 -21.873 1.00 88.06 120 GLN A O 1
ATOM 977 N N . LYS A 1 121 ? 16.326 -0.905 -20.781 1.00 86.62 121 LYS A N 1
ATOM 978 C CA . LYS A 1 121 ? 17.258 -1.679 -19.955 1.00 86.62 121 LYS A CA 1
ATOM 979 C C . LYS A 1 121 ? 18.079 -2.657 -20.794 1.00 86.62 121 LYS A C 1
ATOM 981 O O . LYS A 1 121 ? 19.291 -2.743 -20.597 1.00 86.62 121 LYS A O 1
ATOM 986 N N . VAL A 1 122 ? 17.450 -3.348 -21.748 1.00 87.00 122 VAL A N 1
ATOM 987 C CA . VAL A 1 122 ? 18.136 -4.286 -22.653 1.00 87.00 122 VAL A CA 1
ATOM 988 C C . VAL A 1 122 ? 19.092 -3.542 -23.588 1.00 87.00 122 VAL A C 1
ATOM 990 O O . VAL A 1 122 ? 20.221 -3.997 -23.793 1.00 87.00 122 VAL A O 1
ATOM 993 N N . ILE A 1 123 ? 18.702 -2.358 -24.074 1.00 87.69 123 ILE A N 1
ATOM 994 C CA . ILE A 1 123 ? 19.589 -1.476 -24.851 1.00 87.69 123 ILE A CA 1
ATOM 995 C C . ILE A 1 123 ? 20.847 -1.129 -24.049 1.00 87.69 123 ILE A C 1
ATOM 997 O O . ILE A 1 123 ? 21.964 -1.239 -24.559 1.00 87.69 123 ILE A O 1
ATOM 1001 N N . TYR A 1 124 ? 20.686 -0.732 -22.784 1.00 88.31 124 TYR A N 1
ATOM 1002 C CA . TYR A 1 124 ? 21.819 -0.374 -21.927 1.00 88.31 124 TYR A CA 1
ATOM 1003 C C . TYR A 1 124 ? 22.739 -1.555 -21.624 1.00 88.31 124 TYR A C 1
ATOM 1005 O O . TYR A 1 124 ? 23.938 -1.346 -21.457 1.00 88.31 124 TYR A O 1
ATOM 1013 N N . GLN A 1 125 ? 22.215 -2.780 -21.580 1.00 86.19 125 GLN A N 1
ATOM 1014 C CA . GLN A 1 125 ? 23.036 -3.981 -21.427 1.00 86.19 125 GLN A CA 1
ATOM 1015 C C . GLN A 1 125 ? 23.869 -4.284 -22.681 1.00 86.19 125 GLN A C 1
ATOM 1017 O O . GLN A 1 125 ? 25.012 -4.710 -22.547 1.00 86.19 125 GLN A O 1
ATOM 1022 N N . HIS A 1 126 ? 23.335 -4.032 -23.881 1.00 83.44 126 HIS A N 1
ATOM 1023 C CA . HIS A 1 126 ? 24.024 -4.336 -25.142 1.00 83.44 126 HIS A CA 1
ATOM 1024 C C . HIS A 1 126 ? 25.012 -3.248 -25.584 1.00 83.44 126 HIS A C 1
ATOM 1026 O O . HIS A 1 126 ? 26.113 -3.557 -26.032 1.00 83.44 126 HIS A O 1
ATOM 1032 N N . ILE A 1 127 ? 24.627 -1.973 -25.480 1.00 83.06 127 ILE A N 1
ATOM 1033 C CA . ILE A 1 127 ? 25.379 -0.838 -26.057 1.00 83.06 127 ILE A CA 1
ATOM 1034 C C . ILE A 1 127 ? 26.012 0.038 -24.951 1.00 83.06 127 ILE A C 1
ATOM 1036 O O . ILE A 1 127 ? 26.845 0.909 -25.213 1.00 83.06 127 ILE A O 1
ATOM 1040 N N . GLY A 1 128 ? 25.663 -0.199 -23.682 1.00 81.44 128 GLY A N 1
ATOM 1041 C CA . GLY A 1 128 ? 26.052 0.642 -22.546 1.00 81.44 128 GLY A CA 1
ATOM 1042 C C . GLY A 1 128 ? 25.148 1.869 -22.383 1.00 81.44 128 GLY A C 1
ATOM 1043 O O . GLY A 1 128 ? 24.156 2.040 -23.094 1.00 81.44 128 GLY A O 1
ATOM 1044 N N . GLN A 1 129 ? 25.482 2.769 -21.450 1.00 79.06 129 GLN A N 1
ATOM 1045 C CA . GLN A 1 129 ? 24.712 4.005 -21.248 1.00 79.06 129 GLN A CA 1
ATOM 1046 C C . GLN A 1 129 ? 24.724 4.878 -22.515 1.00 79.06 129 GLN A C 1
ATOM 1048 O O . GLN A 1 129 ? 25.762 5.419 -22.915 1.00 79.06 129 GLN A O 1
ATOM 1053 N N . CYS A 1 130 ? 23.551 5.013 -23.140 1.00 78.56 130 CYS A N 1
ATOM 1054 C CA . CYS A 1 130 ? 23.366 5.706 -24.421 1.00 78.56 130 CYS A CA 1
ATOM 1055 C C . CYS A 1 130 ? 22.140 6.639 -24.433 1.00 78.56 130 CYS A C 1
ATOM 1057 O O . CYS A 1 130 ? 21.544 6.862 -25.483 1.00 78.56 130 CYS A O 1
ATOM 1059 N N . ARG A 1 131 ? 21.765 7.214 -23.279 1.00 75.12 131 ARG A N 1
ATOM 1060 C CA . ARG A 1 131 ? 20.573 8.077 -23.143 1.00 75.12 131 ARG A CA 1
ATOM 1061 C C . ARG A 1 131 ? 20.569 9.267 -24.107 1.00 75.12 131 ARG A C 1
ATOM 1063 O O . ARG A 1 131 ? 19.555 9.548 -24.724 1.00 75.12 131 ARG A O 1
ATOM 1070 N N . THR A 1 132 ? 21.701 9.956 -24.251 1.00 76.31 132 THR A N 1
ATOM 1071 C CA . THR A 1 132 ? 21.831 11.125 -25.140 1.00 76.31 132 THR A CA 1
ATOM 1072 C C . THR A 1 132 ? 21.740 10.750 -26.615 1.00 76.31 132 THR A C 1
ATOM 1074 O O . THR A 1 132 ? 21.231 11.525 -27.413 1.00 76.31 132 THR A O 1
ATOM 1077 N N . SER A 1 133 ? 22.206 9.553 -26.983 1.00 76.88 133 SER A N 1
ATOM 1078 C CA . SER A 1 133 ? 22.093 9.037 -28.349 1.00 76.88 133 SER A CA 1
ATOM 1079 C C . SER A 1 133 ? 20.670 8.597 -28.690 1.00 76.88 133 SER A C 1
ATOM 1081 O O . SER A 1 133 ? 20.286 8.758 -29.840 1.00 76.88 133 SER A O 1
ATOM 1083 N N . LEU A 1 134 ? 19.910 8.089 -27.709 1.00 74.25 134 LEU A N 1
ATOM 1084 C CA . LEU A 1 134 ? 18.476 7.801 -27.839 1.00 74.25 134 LEU A CA 1
ATOM 1085 C C . LEU A 1 134 ? 17.657 9.087 -28.000 1.00 74.25 134 LEU A C 1
ATOM 1087 O O . LEU A 1 134 ? 16.905 9.199 -28.954 1.00 74.25 134 LEU A O 1
ATOM 1091 N N . LEU A 1 135 ? 17.878 10.086 -27.137 1.00 74.25 135 LEU A N 1
ATOM 1092 C CA . LEU A 1 135 ? 17.202 11.390 -27.233 1.00 74.25 135 LEU A CA 1
ATOM 1093 C C . LEU A 1 135 ? 17.540 12.147 -28.523 1.00 74.25 135 LEU A C 1
ATOM 1095 O O . LEU A 1 135 ? 16.738 12.926 -29.005 1.00 74.25 135 LEU A O 1
ATOM 1099 N N . GLY A 1 136 ? 18.734 11.941 -29.085 1.00 67.12 136 GLY A N 1
ATOM 1100 C CA . GLY A 1 136 ? 19.101 12.523 -30.379 1.00 67.12 136 GLY A CA 1
ATOM 1101 C C . GLY A 1 136 ? 18.461 11.833 -31.591 1.00 67.12 136 GLY A C 1
ATOM 1102 O O . GLY A 1 136 ? 18.772 12.226 -32.712 1.00 67.12 136 GLY A O 1
ATOM 1103 N N . LEU A 1 137 ? 17.671 10.775 -31.378 1.00 68.25 137 LEU A N 1
ATOM 1104 C CA . LEU A 1 137 ? 16.907 10.048 -32.399 1.00 68.25 137 LEU A CA 1
ATOM 1105 C C . LEU A 1 137 ? 15.384 10.202 -32.226 1.00 68.25 137 LEU A C 1
ATOM 1107 O O . LEU A 1 137 ? 14.651 9.720 -33.087 1.00 68.25 137 LEU A O 1
ATOM 1111 N N . GLU A 1 138 ? 14.938 10.821 -31.129 1.00 66.19 138 GLU A N 1
ATOM 1112 C CA . GLU A 1 138 ? 13.546 11.224 -30.871 1.00 66.19 138 GLU A CA 1
ATOM 1113 C C . GLU A 1 138 ? 13.231 12.537 -31.604 1.00 66.19 138 GLU A C 1
ATOM 1115 O O . GLU A 1 138 ? 12.139 12.620 -32.208 1.00 66.19 138 GLU A O 1
#

Foldseek 3Di:
DWFWFDDPPDIAIDDDLDDDDDPPCVVPVPDGDTPDDLDPDDPDDPVRSVVLVVCCVVVVNPSRVSVVVVDDPCVRRSHDPDDPDFDWDADDDDDPDDPQDPLLVVVVVVRVVPRVTDTPVVSCVPSNDCVVSSVVND